Protein AF-B8IE48-F1 (afdb_monomer_lite)

Radius of gyration: 19.41 Å; chains: 1; bounding box: 23×64×46 Å

Structure (mmCIF, N/CA/C/O backbone):
data_AF-B8IE48-F1
#
_entry.id   AF-B8IE48-F1
#
loop_
_atom_site.group_PDB
_atom_site.id
_atom_site.type_symbol
_atom_site.label_atom_id
_atom_site.label_alt_id
_atom_site.label_comp_id
_atom_site.label_asym_id
_atom_site.label_entity_id
_atom_site.label_seq_id
_atom_site.pdbx_PDB_ins_code
_atom_site.Cartn_x
_atom_site.Cartn_y
_atom_site.Cartn_z
_atom_site.occupancy
_atom_site.B_iso_or_equiv
_atom_site.auth_seq_id
_atom_site.auth_comp_id
_atom_site.auth_asym_id
_atom_site.auth_atom_id
_atom_site.pdbx_PDB_model_num
ATOM 1 N N . MET A 1 1 ? -10.774 7.388 6.631 1.00 63.00 1 MET A N 1
ATOM 2 C CA . MET A 1 1 ? -10.259 6.139 6.026 1.00 63.00 1 MET A CA 1
ATOM 3 C C . MET A 1 1 ? -10.138 5.106 7.129 1.00 63.00 1 MET A C 1
ATOM 5 O O . MET A 1 1 ? -9.593 5.443 8.173 1.00 63.00 1 MET A O 1
ATOM 9 N N . THR A 1 2 ? -10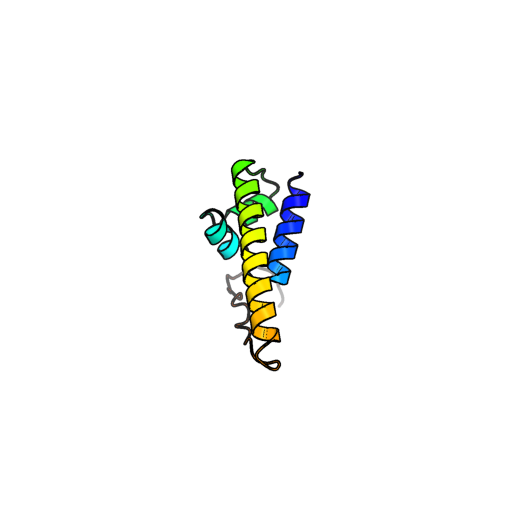.689 3.907 6.954 1.00 81.56 2 THR A N 1
ATOM 10 C CA . THR A 1 2 ? -10.595 2.852 7.974 1.00 81.56 2 THR A CA 1
ATOM 11 C C . THR A 1 2 ? -9.322 2.032 7.777 1.00 81.56 2 THR A C 1
ATOM 13 O O . THR A 1 2 ? -8.743 1.998 6.691 1.00 81.56 2 THR A O 1
ATOM 16 N N . HIS A 1 3 ? -8.882 1.352 8.832 1.00 80.38 3 HIS A N 1
ATOM 17 C CA . HIS A 1 3 ? -7.735 0.448 8.770 1.00 80.38 3 HIS A CA 1
ATOM 18 C C . HIS A 1 3 ? -7.913 -0.653 7.701 1.00 80.38 3 HIS A C 1
ATOM 20 O O . HIS A 1 3 ? -6.989 -0.934 6.939 1.00 80.38 3 HIS A O 1
ATOM 26 N N . ALA A 1 4 ? -9.112 -1.236 7.615 1.00 81.94 4 ALA A N 1
ATOM 27 C CA . ALA A 1 4 ? -9.429 -2.281 6.645 1.00 81.94 4 ALA A CA 1
ATOM 28 C C . ALA A 1 4 ? -9.339 -1.780 5.191 1.00 81.94 4 ALA A C 1
ATOM 30 O O . ALA A 1 4 ? -8.789 -2.477 4.342 1.00 81.94 4 ALA A O 1
ATOM 31 N N . ASP A 1 5 ? -9.797 -0.551 4.917 1.00 85.12 5 ASP A N 1
ATOM 32 C CA . ASP A 1 5 ? -9.664 0.074 3.592 1.00 85.12 5 ASP A CA 1
ATOM 33 C C . ASP A 1 5 ? -8.190 0.255 3.194 1.00 85.12 5 ASP A C 1
ATOM 35 O O . ASP A 1 5 ? -7.788 -0.034 2.064 1.00 85.12 5 ASP A O 1
ATOM 39 N N . LEU A 1 6 ? -7.351 0.675 4.148 1.00 84.00 6 LEU A N 1
ATOM 40 C CA . LEU A 1 6 ? -5.917 0.839 3.919 1.00 84.00 6 LEU A CA 1
ATOM 41 C C . LEU A 1 6 ? -5.237 -0.500 3.624 1.00 84.00 6 LEU A C 1
ATOM 43 O O . LEU A 1 6 ? -4.451 -0.581 2.680 1.00 84.00 6 LEU A O 1
ATOM 47 N N . LEU A 1 7 ? -5.561 -1.546 4.388 1.00 85.62 7 LEU A N 1
ATOM 48 C CA . LEU A 1 7 ? -5.022 -2.885 4.162 1.00 85.62 7 LEU A CA 1
ATOM 49 C C . LEU A 1 7 ? -5.411 -3.420 2.777 1.00 85.62 7 LEU A C 1
ATOM 51 O O . LEU A 1 7 ? -4.529 -3.849 2.037 1.00 85.62 7 LEU A O 1
ATOM 55 N N . ALA A 1 8 ? -6.683 -3.305 2.386 1.00 88.19 8 ALA A N 1
ATOM 56 C CA . ALA A 1 8 ? -7.161 -3.758 1.080 1.00 88.19 8 ALA A CA 1
ATOM 57 C C . ALA A 1 8 ? -6.448 -3.048 -0.087 1.00 88.19 8 ALA A C 1
ATOM 59 O O . ALA A 1 8 ? -6.081 -3.675 -1.084 1.00 88.19 8 ALA A O 1
ATOM 60 N N . ARG A 1 9 ? -6.192 -1.737 0.037 1.00 87.50 9 ARG A N 1
ATOM 61 C CA . ARG A 1 9 ? -5.436 -0.969 -0.971 1.00 87.50 9 ARG A CA 1
ATOM 62 C C . ARG A 1 9 ? -3.977 -1.405 -1.052 1.00 87.50 9 ARG A C 1
ATOM 64 O O . ARG A 1 9 ? -3.449 -1.509 -2.158 1.00 87.50 9 ARG A O 1
ATOM 71 N N . ILE A 1 10 ? -3.346 -1.673 0.092 1.00 85.75 10 ILE A N 1
ATOM 72 C CA . ILE A 1 10 ? -1.971 -2.178 0.144 1.00 85.75 10 ILE A CA 1
ATOM 73 C C . ILE A 1 10 ? -1.905 -3.568 -0.486 1.00 85.75 10 ILE A C 1
ATOM 75 O O . ILE A 1 10 ? -1.083 -3.772 -1.369 1.00 85.75 10 ILE A O 1
ATOM 79 N N . GLU A 1 11 ? -2.775 -4.506 -0.109 1.00 85.88 11 GLU A N 1
ATOM 80 C CA . GLU A 1 11 ? -2.771 -5.859 -0.684 1.00 85.88 11 GLU A CA 1
ATOM 81 C C . GLU A 1 11 ? -2.970 -5.828 -2.199 1.00 85.88 11 GLU A C 1
ATOM 83 O O . GLU A 1 11 ? -2.194 -6.440 -2.929 1.00 85.88 11 GLU A O 1
ATOM 88 N N . ARG A 1 12 ? -3.908 -5.013 -2.694 1.00 87.75 12 ARG A N 1
ATOM 89 C CA . ARG A 1 12 ? -4.098 -4.821 -4.136 1.00 87.75 12 ARG A CA 1
ATOM 90 C C . ARG A 1 12 ? -2.856 -4.247 -4.821 1.00 87.75 12 ARG A C 1
ATOM 92 O O . ARG A 1 12 ? -2.535 -4.655 -5.934 1.00 87.75 12 ARG A O 1
ATOM 99 N N . PHE A 1 13 ? -2.144 -3.324 -4.174 1.00 85.69 13 PHE A N 1
ATOM 100 C CA . PHE A 1 13 ? -0.873 -2.806 -4.681 1.00 85.69 13 PHE A CA 1
ATOM 101 C C . PHE A 1 13 ? 0.214 -3.888 -4.706 1.00 85.69 13 PHE A C 1
ATOM 103 O O . PHE A 1 13 ? 0.914 -4.013 -5.709 1.00 85.69 13 PHE A O 1
ATOM 110 N N . LEU A 1 14 ? 0.338 -4.699 -3.652 1.00 84.56 14 LEU A N 1
ATOM 111 C CA . LEU A 1 14 ? 1.319 -5.786 -3.585 1.00 84.56 14 LEU A CA 1
ATOM 112 C C . LEU A 1 14 ? 1.056 -6.834 -4.675 1.00 84.56 14 LEU A C 1
ATOM 114 O O . LEU A 1 14 ? 1.988 -7.183 -5.395 1.00 84.56 14 LEU A O 1
ATOM 118 N N . SER A 1 15 ? -0.202 -7.238 -4.887 1.00 84.12 15 SER A N 1
ATOM 119 C CA . SER A 1 15 ? -0.584 -8.161 -5.967 1.00 84.12 15 SER A CA 1
ATOM 120 C C . SER A 1 15 ? -0.283 -7.607 -7.359 1.00 84.12 15 SER A C 1
ATOM 122 O O . SER A 1 15 ? 0.084 -8.355 -8.255 1.00 84.12 15 SER A O 1
ATOM 124 N N . HIS A 1 16 ? -0.421 -6.296 -7.562 1.00 81.38 16 HIS A N 1
ATOM 125 C CA . HIS A 1 16 ? -0.136 -5.675 -8.858 1.00 81.38 16 HIS A CA 1
ATOM 126 C C . HIS A 1 16 ? 1.359 -5.451 -9.100 1.00 81.38 16 HIS A C 1
ATOM 128 O O . HIS A 1 16 ? 1.788 -5.239 -10.234 1.00 81.38 16 HIS A O 1
ATOM 134 N N . THR A 1 17 ? 2.151 -5.412 -8.027 1.00 77.31 17 THR A N 1
ATOM 135 C CA . THR A 1 17 ? 3.568 -5.061 -8.101 1.00 77.31 17 THR A CA 1
ATOM 136 C C . THR A 1 17 ? 4.526 -6.227 -7.932 1.00 77.31 17 THR A C 1
ATOM 138 O O . THR A 1 17 ? 5.716 -6.017 -8.186 1.00 77.31 17 THR A O 1
ATOM 141 N N . ASP A 1 18 ? 4.004 -7.398 -7.559 1.00 79.31 18 ASP A N 1
ATOM 142 C CA . ASP A 1 18 ? 4.755 -8.580 -7.128 1.00 79.31 18 ASP A CA 1
ATOM 143 C C . ASP A 1 18 ? 5.765 -8.238 -6.014 1.00 79.31 18 ASP A C 1
ATOM 145 O O . ASP A 1 18 ? 6.913 -8.667 -5.988 1.00 79.31 18 ASP A O 1
ATOM 149 N N . MET A 1 19 ? 5.363 -7.341 -5.104 1.00 80.12 19 MET A N 1
ATOM 150 C CA . MET A 1 19 ? 6.230 -6.822 -4.046 1.00 80.12 19 MET A CA 1
ATOM 151 C C . MET A 1 19 ? 5.887 -7.474 -2.707 1.00 80.12 19 MET A C 1
ATOM 153 O O . MET A 1 19 ? 4.726 -7.539 -2.312 1.00 80.12 19 MET A O 1
ATOM 157 N N . SER A 1 20 ? 6.897 -7.911 -1.951 1.00 81.88 20 SER A N 1
ATOM 158 C CA . SER A 1 20 ? 6.675 -8.449 -0.605 1.00 81.88 20 SER A CA 1
ATOM 159 C C . SER A 1 20 ? 6.290 -7.352 0.394 1.00 81.88 20 SER A C 1
ATOM 161 O O . SER A 1 20 ? 6.888 -6.274 0.422 1.00 81.88 20 SER A O 1
ATOM 163 N N . ALA A 1 21 ? 5.374 -7.667 1.313 1.00 78.31 21 ALA A N 1
ATOM 164 C CA . ALA A 1 21 ? 4.927 -6.766 2.381 1.00 78.31 21 ALA A CA 1
ATOM 165 C C . ALA A 1 21 ? 6.077 -6.191 3.239 1.00 78.31 21 ALA A C 1
ATOM 167 O O . ALA A 1 21 ? 6.064 -5.012 3.601 1.00 78.31 21 ALA A O 1
ATOM 168 N N . SER A 1 22 ? 7.094 -7.006 3.538 1.00 76.44 22 SER A N 1
ATOM 169 C CA . SER A 1 22 ? 8.278 -6.587 4.301 1.00 76.44 22 SER A CA 1
ATOM 170 C C . SER A 1 22 ? 9.120 -5.555 3.546 1.00 76.44 22 SER A C 1
ATOM 172 O O . SER A 1 22 ? 9.578 -4.578 4.139 1.00 76.44 22 SER A O 1
ATOM 174 N N . TYR A 1 23 ? 9.290 -5.755 2.235 1.00 79.75 23 TYR A N 1
ATOM 175 C CA . TYR A 1 23 ? 10.041 -4.846 1.369 1.00 79.75 23 TYR A CA 1
ATOM 176 C C . TYR A 1 23 ? 9.300 -3.520 1.197 1.00 79.75 23 TYR A C 1
ATOM 178 O O . TYR A 1 23 ? 9.894 -2.452 1.338 1.00 79.75 23 TYR A O 1
ATOM 186 N N . PHE A 1 24 ? 7.983 -3.588 1.000 1.00 82.44 24 PHE A N 1
ATOM 187 C CA . PHE A 1 24 ? 7.111 -2.421 0.938 1.00 82.44 24 PHE A CA 1
ATOM 188 C C . PHE A 1 24 ? 7.179 -1.577 2.219 1.00 82.44 24 PHE A C 1
ATOM 190 O O . PHE A 1 24 ? 7.409 -0.372 2.152 1.00 82.44 24 PHE A O 1
ATOM 197 N N . GLY A 1 25 ? 7.052 -2.200 3.397 1.00 82.94 25 GLY A N 1
ATOM 198 C CA . GLY A 1 25 ? 7.125 -1.488 4.678 1.00 82.94 25 GLY A CA 1
ATOM 199 C C . GLY A 1 25 ? 8.479 -0.810 4.916 1.00 82.94 25 GLY A C 1
ATOM 200 O O . GLY A 1 25 ? 8.534 0.322 5.403 1.00 82.94 25 GLY A O 1
ATOM 201 N N . HIS A 1 26 ? 9.576 -1.466 4.527 1.00 84.06 26 HIS A N 1
ATOM 202 C CA . HIS A 1 26 ? 10.916 -0.886 4.606 1.00 84.06 26 HIS A CA 1
ATOM 203 C C . HIS A 1 26 ? 11.101 0.287 3.628 1.00 84.06 26 HIS A C 1
ATOM 205 O O . HIS A 1 26 ? 11.574 1.344 4.029 1.00 84.06 26 HIS A O 1
ATOM 211 N N . ARG A 1 27 ? 10.662 0.150 2.372 1.00 80.12 27 ARG A N 1
ATOM 212 C CA . ARG A 1 27 ? 10.758 1.209 1.352 1.00 80.12 27 ARG A CA 1
ATOM 213 C C . ARG A 1 27 ? 9.881 2.426 1.640 1.00 80.12 27 ARG A C 1
ATOM 215 O O . ARG A 1 27 ? 10.311 3.544 1.384 1.00 80.12 27 ARG A O 1
ATOM 222 N N . ALA A 1 28 ? 8.664 2.218 2.138 1.00 82.62 28 ALA A N 1
ATOM 223 C CA . ALA A 1 28 ? 7.709 3.302 2.338 1.00 82.62 28 ALA A CA 1
ATOM 224 C C . ALA A 1 28 ? 7.989 4.107 3.614 1.00 82.62 28 ALA A C 1
ATOM 226 O O . ALA A 1 28 ? 7.872 5.331 3.612 1.00 82.62 28 ALA A O 1
ATOM 227 N N . VAL A 1 29 ? 8.323 3.425 4.718 1.00 82.75 29 VAL A N 1
ATOM 228 C CA . VAL A 1 29 ? 8.446 4.064 6.043 1.00 82.75 29 VAL A CA 1
ATOM 229 C C . VAL A 1 29 ? 9.635 3.575 6.874 1.00 82.75 29 VAL A C 1
ATOM 231 O O . VAL A 1 29 ? 9.761 3.962 8.032 1.00 82.75 29 VAL A O 1
ATOM 234 N N . GLY A 1 30 ? 10.487 2.699 6.336 1.00 80.12 30 GLY A N 1
ATOM 235 C CA . GLY A 1 30 ? 11.613 2.119 7.075 1.00 80.12 30 GLY A CA 1
ATOM 236 C C . GLY A 1 30 ? 11.229 1.018 8.069 1.00 80.12 30 GLY A C 1
ATOM 237 O O . GLY A 1 30 ? 12.071 0.602 8.859 1.00 80.12 30 GLY A O 1
ATOM 238 N N . ASN A 1 31 ? 9.986 0.514 8.056 1.00 77.69 31 ASN A N 1
ATOM 239 C CA . ASN A 1 31 ? 9.507 -0.472 9.030 1.00 77.69 31 ASN A CA 1
ATOM 240 C C . ASN A 1 31 ? 8.892 -1.711 8.367 1.00 77.69 31 ASN A C 1
ATOM 242 O O . ASN A 1 31 ? 7.726 -1.727 7.972 1.00 77.69 31 ASN A O 1
ATOM 246 N N . SER A 1 32 ? 9.654 -2.802 8.335 1.00 76.50 32 SER A N 1
ATOM 247 C CA . SER A 1 32 ? 9.254 -4.082 7.735 1.00 76.50 32 SER A CA 1
ATOM 248 C C . SER A 1 32 ? 8.121 -4.792 8.495 1.00 76.50 32 SER A C 1
ATOM 250 O O . SER A 1 32 ? 7.442 -5.648 7.937 1.00 76.50 32 SER A O 1
ATOM 252 N N . LYS A 1 33 ? 7.879 -4.442 9.769 1.00 77.06 33 LYS A N 1
ATOM 253 C CA . LYS A 1 33 ? 6.822 -5.039 10.612 1.00 77.06 33 LYS A CA 1
ATOM 254 C C . LYS A 1 33 ? 5.489 -4.292 10.514 1.00 77.06 33 LYS A C 1
ATOM 256 O O . LYS A 1 33 ? 4.522 -4.690 11.162 1.00 77.06 33 LYS A O 1
ATOM 261 N N . LEU A 1 34 ? 5.424 -3.206 9.743 1.00 78.81 34 LEU A N 1
ATOM 262 C CA . LEU A 1 34 ? 4.237 -2.358 9.658 1.00 78.81 34 LEU A CA 1
ATOM 263 C C . LEU A 1 34 ? 3.030 -3.108 9.089 1.00 78.81 34 LEU A C 1
ATOM 265 O O . LEU A 1 34 ? 1.976 -3.132 9.714 1.00 78.81 34 LEU A O 1
ATOM 269 N N . VAL A 1 35 ? 3.203 -3.776 7.948 1.00 76.19 35 VAL A N 1
ATOM 270 C CA . VAL A 1 35 ? 2.115 -4.508 7.280 1.00 76.19 35 VAL A CA 1
ATOM 271 C C . VAL A 1 35 ? 1.628 -5.677 8.140 1.00 76.19 35 VAL A C 1
ATOM 273 O O . VAL A 1 35 ? 0.430 -5.925 8.222 1.00 76.19 35 VAL A O 1
ATOM 276 N N . LYS A 1 36 ? 2.539 -6.347 8.862 1.00 78.44 36 LYS A N 1
ATOM 277 C CA . LYS A 1 36 ? 2.179 -7.395 9.830 1.00 78.44 36 LYS A CA 1
ATOM 278 C C . LYS A 1 36 ? 1.318 -6.836 10.966 1.00 78.44 36 LYS A C 1
ATOM 280 O O . LYS A 1 36 ? 0.335 -7.461 11.342 1.00 78.44 36 LYS A O 1
ATOM 285 N N . ARG A 1 37 ? 1.655 -5.649 11.483 1.00 78.69 37 ARG A N 1
ATOM 286 C CA . ARG A 1 37 ? 0.847 -4.968 12.506 1.00 78.69 37 ARG A CA 1
ATOM 287 C C . ARG A 1 37 ? -0.523 -4.547 11.975 1.00 78.69 37 ARG A C 1
ATOM 289 O O . ARG A 1 37 ? -1.499 -4.786 12.677 1.00 78.69 37 ARG A O 1
ATOM 296 N N . LEU A 1 38 ? -0.601 -4.022 10.748 1.00 81.25 38 LEU A N 1
ATOM 297 C CA . LEU A 1 38 ? -1.889 -3.782 10.090 1.00 81.25 38 LEU A CA 1
ATOM 298 C C . LEU A 1 38 ? -2.704 -5.082 9.995 1.00 81.25 38 LEU A C 1
ATOM 300 O O . LEU A 1 38 ? -3.835 -5.136 10.448 1.00 81.25 38 LEU A O 1
ATOM 304 N N . ARG A 1 39 ? -2.129 -6.188 9.511 1.00 78.06 39 ARG A N 1
ATOM 305 C CA . ARG A 1 39 ? -2.859 -7.470 9.427 1.00 78.06 39 ARG A CA 1
ATOM 306 C C . ARG A 1 39 ? -3.427 -7.959 10.762 1.00 78.06 39 ARG A C 1
ATOM 308 O O . ARG A 1 39 ? -4.462 -8.608 10.770 1.00 78.06 39 ARG A O 1
ATOM 315 N N . MET A 1 40 ? -2.781 -7.630 11.878 1.00 79.25 40 MET A N 1
ATOM 316 C CA . MET A 1 40 ? -3.269 -7.954 13.225 1.00 79.25 40 MET A CA 1
ATOM 317 C C . MET A 1 40 ? -4.358 -6.992 13.735 1.00 79.25 40 MET A C 1
ATOM 319 O O . MET A 1 40 ? -4.747 -7.081 14.894 1.00 79.25 40 MET A O 1
ATOM 323 N N . GLY A 1 41 ? -4.821 -6.045 12.915 1.00 76.88 41 GLY A N 1
ATOM 324 C CA . GLY A 1 41 ? -5.828 -5.055 13.292 1.00 76.88 41 GLY A CA 1
ATOM 325 C C . GLY A 1 41 ? -5.285 -3.895 14.127 1.00 76.88 41 GLY A C 1
ATOM 326 O O . GLY A 1 41 ? -6.069 -3.172 14.737 1.00 76.88 41 GLY A O 1
ATOM 327 N N . ARG A 1 42 ? -3.958 -3.689 14.183 1.00 78.44 42 ARG A N 1
ATOM 328 C CA . ARG A 1 42 ? -3.394 -2.530 14.890 1.00 78.44 42 ARG A CA 1
ATOM 329 C C . ARG A 1 42 ? -3.530 -1.264 14.056 1.00 78.44 42 ARG A C 1
ATOM 331 O O . ARG A 1 42 ? -3.139 -1.219 12.890 1.00 78.44 42 ARG A O 1
ATOM 338 N N . THR A 1 43 ? -3.992 -0.207 14.709 1.00 74.62 43 THR A N 1
ATOM 339 C CA . THR A 1 43 ? -4.072 1.134 14.138 1.00 74.62 43 THR A CA 1
ATOM 340 C C . THR A 1 43 ? -2.672 1.692 13.882 1.00 74.62 43 THR A C 1
ATOM 342 O O . THR A 1 43 ? -1.758 1.520 14.692 1.00 74.62 43 THR A O 1
ATOM 345 N N . VAL A 1 44 ? -2.504 2.363 12.745 1.00 78.56 44 VAL A N 1
ATOM 346 C CA . VAL A 1 44 ? -1.297 3.129 12.420 1.00 78.56 44 VAL A CA 1
ATOM 347 C C . VAL A 1 44 ? -1.577 4.614 12.541 1.00 78.56 44 VAL A C 1
ATOM 349 O O . VAL A 1 44 ? -2.707 5.063 12.360 1.00 78.56 44 VAL A O 1
ATOM 352 N N . GLU A 1 45 ? -0.531 5.375 12.834 1.00 83.75 45 GLU A N 1
ATOM 353 C CA . GLU A 1 45 ? -0.612 6.828 12.886 1.00 83.75 45 GLU A CA 1
ATOM 354 C C . GLU A 1 45 ? -0.970 7.407 11.508 1.00 83.75 45 GLU A C 1
ATOM 356 O O . GLU A 1 45 ? -0.534 6.887 10.474 1.00 83.75 45 GLU A O 1
ATOM 361 N N . ILE A 1 46 ? -1.730 8.505 11.488 1.00 83.69 46 ILE A N 1
ATOM 362 C CA . ILE A 1 46 ? -2.173 9.168 10.250 1.00 83.69 46 ILE A CA 1
ATOM 363 C C . ILE A 1 46 ? -0.972 9.534 9.367 1.00 83.69 46 ILE A C 1
ATOM 365 O O . ILE A 1 46 ? -0.967 9.211 8.180 1.00 83.69 46 ILE A O 1
ATOM 369 N N . ALA A 1 47 ? 0.101 10.072 9.956 1.00 84.88 47 ALA A N 1
ATOM 370 C CA . ALA A 1 47 ? 1.329 10.406 9.233 1.00 84.88 47 ALA A CA 1
ATOM 371 C C . ALA A 1 47 ? 1.971 9.183 8.548 1.00 84.88 47 ALA A C 1
ATOM 373 O O . ALA A 1 47 ? 2.578 9.286 7.480 1.00 84.88 47 ALA A O 1
ATOM 374 N N . THR A 1 48 ? 1.825 7.995 9.142 1.00 85.88 48 THR A N 1
ATOM 375 C CA . THR A 1 48 ? 2.303 6.741 8.548 1.00 85.88 48 THR A CA 1
ATOM 376 C C . THR A 1 48 ? 1.414 6.321 7.380 1.00 85.88 48 THR A C 1
ATOM 378 O O . THR A 1 48 ? 1.931 5.952 6.326 1.00 85.88 48 THR A O 1
ATOM 381 N N . ALA A 1 49 ? 0.091 6.418 7.529 1.00 85.69 49 ALA A N 1
ATOM 382 C CA . ALA A 1 49 ? -0.853 6.132 6.450 1.00 85.69 49 ALA A CA 1
ATOM 383 C C . ALA A 1 49 ? -0.619 7.039 5.229 1.00 85.69 49 ALA A C 1
ATOM 385 O O . ALA A 1 49 ? -0.587 6.555 4.095 1.00 85.69 49 ALA A O 1
ATOM 386 N N . GLU A 1 50 ? -0.365 8.330 5.448 1.00 88.12 50 GLU A N 1
ATOM 387 C CA . GLU A 1 50 ? -0.044 9.275 4.375 1.00 88.12 50 GLU A CA 1
ATOM 388 C C . GLU A 1 50 ? 1.251 8.922 3.639 1.00 88.12 50 GLU A C 1
ATOM 390 O O . GLU A 1 50 ? 1.287 8.961 2.406 1.00 88.12 50 GLU A O 1
ATOM 395 N N . LYS A 1 51 ? 2.307 8.518 4.360 1.00 87.69 51 LYS A N 1
ATOM 396 C CA . LYS A 1 51 ? 3.560 8.056 3.737 1.00 87.69 51 LYS A CA 1
ATOM 397 C C . LYS A 1 51 ? 3.337 6.828 2.854 1.00 87.69 51 LYS A C 1
ATOM 399 O O . LYS A 1 51 ? 3.848 6.791 1.737 1.00 87.69 51 LYS A O 1
ATOM 404 N N . LEU A 1 52 ? 2.538 5.860 3.311 1.00 86.25 52 LEU A N 1
ATOM 405 C CA . LEU A 1 52 ? 2.197 4.669 2.522 1.00 86.25 52 LEU A CA 1
ATOM 406 C C . LEU A 1 52 ? 1.442 5.041 1.243 1.00 86.25 52 LEU A C 1
ATOM 408 O O . LEU A 1 52 ? 1.774 4.558 0.162 1.00 86.25 52 LEU A O 1
ATOM 412 N N . LEU A 1 53 ? 0.450 5.928 1.352 1.00 87.50 53 LEU A N 1
ATOM 413 C CA . LEU A 1 53 ? -0.325 6.409 0.208 1.00 87.50 53 LEU A CA 1
ATOM 414 C C . LEU A 1 53 ? 0.552 7.165 -0.797 1.00 87.50 53 LEU A C 1
ATOM 416 O O . LEU A 1 53 ? 0.464 6.904 -1.998 1.00 87.50 53 LEU A O 1
ATOM 420 N N . ARG A 1 54 ? 1.426 8.063 -0.323 1.00 89.25 54 ARG A N 1
ATOM 421 C CA . ARG A 1 54 ? 2.386 8.780 -1.176 1.00 89.25 54 ARG A CA 1
ATOM 422 C C . ARG A 1 54 ? 3.340 7.828 -1.883 1.00 89.25 54 ARG A C 1
ATOM 424 O O . ARG A 1 54 ? 3.561 7.983 -3.081 1.00 89.25 54 ARG A O 1
ATOM 431 N N . PHE A 1 55 ? 3.857 6.829 -1.172 1.00 87.62 55 PHE A N 1
ATOM 432 C CA . PHE A 1 55 ? 4.742 5.826 -1.752 1.00 87.62 55 PHE A CA 1
ATOM 433 C C . PHE A 1 55 ? 4.043 5.022 -2.858 1.00 87.62 55 PHE A C 1
ATOM 435 O O . PHE A 1 55 ? 4.582 4.908 -3.957 1.00 87.62 55 PHE A O 1
ATOM 442 N N . MET A 1 56 ? 2.816 4.542 -2.619 1.00 86.75 56 MET A N 1
ATOM 443 C CA . MET A 1 56 ? 2.037 3.825 -3.639 1.00 86.75 56 MET A CA 1
ATOM 444 C C . MET A 1 56 ? 1.795 4.681 -4.888 1.00 86.75 56 MET A C 1
ATOM 446 O O . MET A 1 56 ? 1.959 4.193 -6.005 1.00 86.75 56 MET A O 1
ATOM 450 N N . GLN A 1 57 ? 1.440 5.960 -4.721 1.00 88.62 57 GLN A N 1
ATOM 451 C CA . GLN A 1 57 ? 1.244 6.865 -5.857 1.00 88.62 57 GLN A CA 1
ATOM 452 C C . GLN A 1 57 ? 2.538 7.113 -6.639 1.00 88.62 57 GLN A C 1
ATOM 454 O O . GLN A 1 57 ? 2.523 7.059 -7.870 1.00 88.62 57 GLN A O 1
ATOM 459 N N . ALA A 1 58 ? 3.656 7.341 -5.945 1.00 87.62 58 ALA A N 1
ATOM 460 C CA . ALA A 1 58 ? 4.955 7.541 -6.578 1.00 87.62 58 ALA A CA 1
ATOM 461 C C . ALA A 1 58 ? 5.387 6.304 -7.384 1.00 87.62 58 ALA A C 1
ATOM 463 O O . ALA A 1 58 ? 5.735 6.422 -8.559 1.00 87.62 58 ALA A O 1
ATOM 464 N N . GLU A 1 59 ? 5.278 5.108 -6.800 1.00 85.44 59 GLU A N 1
ATOM 465 C CA . GLU A 1 59 ? 5.607 3.851 -7.480 1.00 85.44 59 GLU A CA 1
ATOM 466 C C . GLU A 1 59 ? 4.705 3.591 -8.692 1.00 85.44 59 GLU A C 1
ATOM 468 O O . GLU A 1 59 ? 5.193 3.206 -9.758 1.00 85.44 59 GLU A O 1
ATOM 473 N N . MET A 1 60 ? 3.396 3.843 -8.576 1.00 81.69 60 MET A N 1
ATOM 474 C CA . MET A 1 60 ? 2.486 3.722 -9.718 1.00 81.69 60 MET A CA 1
ATOM 475 C C . MET A 1 60 ? 2.841 4.708 -10.836 1.00 81.69 60 MET A C 1
ATOM 477 O O . MET A 1 60 ? 2.797 4.335 -12.009 1.00 81.69 60 MET A O 1
ATOM 481 N N . ALA A 1 61 ? 3.233 5.942 -10.511 1.00 83.62 61 ALA A N 1
ATOM 482 C CA . ALA A 1 61 ? 3.645 6.932 -11.503 1.00 83.62 61 ALA A CA 1
ATOM 483 C C . ALA A 1 61 ? 4.934 6.516 -12.235 1.00 83.62 61 ALA A C 1
ATOM 485 O O . ALA A 1 61 ? 4.994 6.584 -13.469 1.00 83.62 61 ALA A O 1
ATOM 486 N N . VAL A 1 62 ? 5.936 6.020 -11.501 1.00 80.56 62 VAL A N 1
ATOM 487 C CA . VAL A 1 62 ? 7.204 5.513 -12.059 1.00 80.56 62 VAL A CA 1
ATOM 488 C C . VAL A 1 62 ? 6.968 4.276 -12.926 1.00 80.56 62 VAL A C 1
ATOM 490 O O . VAL A 1 62 ? 7.473 4.183 -14.046 1.00 80.56 62 VAL A O 1
ATOM 493 N N . ARG A 1 63 ? 6.146 3.329 -12.466 1.00 74.75 63 ARG A N 1
ATOM 494 C CA . ARG A 1 63 ? 5.813 2.127 -13.241 1.00 74.75 63 ARG A CA 1
ATOM 495 C C . ARG A 1 63 ? 4.976 2.448 -14.471 1.00 74.75 63 ARG A C 1
ATOM 497 O O . ARG A 1 63 ? 5.256 1.894 -15.525 1.00 74.75 63 ARG A O 1
ATOM 504 N N . LYS A 1 64 ? 4.017 3.377 -14.398 1.00 75.25 64 LYS A N 1
ATOM 505 C CA . LYS A 1 64 ? 3.225 3.821 -15.560 1.00 75.25 64 LYS A CA 1
ATOM 506 C C . LYS A 1 64 ? 4.102 4.490 -16.615 1.00 75.25 64 LYS A C 1
ATOM 508 O O . LYS A 1 64 ? 3.921 4.251 -17.806 1.00 75.25 64 LYS A O 1
ATOM 513 N N . SER A 1 65 ? 5.069 5.304 -16.198 1.00 74.75 65 SER A N 1
ATOM 514 C CA . SER A 1 65 ? 6.027 5.929 -17.116 1.00 74.75 65 SER A CA 1
ATOM 515 C C . SER A 1 65 ? 7.018 4.911 -17.698 1.00 74.75 65 SER A C 1
ATOM 517 O O . SER A 1 65 ? 7.273 4.946 -18.903 1.00 74.75 65 SER A O 1
ATOM 519 N N . LYS A 1 66 ? 7.487 3.932 -16.909 1.00 65.62 66 LYS A N 1
ATOM 520 C CA . LYS A 1 66 ? 8.299 2.806 -17.404 1.00 65.62 66 LYS A CA 1
ATOM 521 C C . LYS A 1 66 ? 7.517 1.905 -18.362 1.00 65.62 66 LYS A C 1
ATOM 523 O O . LYS A 1 66 ? 8.030 1.607 -19.430 1.00 65.62 66 LYS A O 1
ATOM 528 N N . ALA A 1 67 ? 6.279 1.538 -18.040 1.00 68.94 67 ALA A N 1
ATOM 529 C CA . ALA A 1 67 ? 5.394 0.753 -18.899 1.00 68.94 67 ALA A CA 1
ATOM 530 C C . ALA A 1 67 ? 5.126 1.484 -20.214 1.00 68.94 67 ALA A C 1
ATOM 532 O O . ALA A 1 67 ? 5.317 0.908 -21.273 1.00 68.94 67 ALA A O 1
ATOM 533 N N . ARG A 1 68 ? 4.810 2.786 -20.176 1.00 66.31 68 ARG A N 1
ATOM 534 C CA . ARG A 1 68 ? 4.692 3.615 -21.388 1.00 66.31 68 ARG A CA 1
ATOM 535 C C . ARG A 1 68 ? 5.975 3.646 -22.214 1.00 66.31 68 ARG A C 1
ATOM 537 O O . ARG A 1 68 ? 5.909 3.693 -23.434 1.00 66.31 68 ARG A O 1
ATOM 544 N N . ARG A 1 69 ? 7.143 3.636 -21.571 1.00 64.75 69 ARG A N 1
ATOM 545 C CA . ARG A 1 69 ? 8.438 3.601 -22.259 1.00 64.75 69 ARG A CA 1
ATOM 546 C C . ARG A 1 69 ? 8.756 2.217 -22.839 1.00 64.75 69 ARG A C 1
ATOM 548 O O . ARG A 1 69 ? 9.316 2.158 -23.927 1.00 64.75 69 ARG A O 1
ATOM 555 N N . LEU A 1 70 ? 8.396 1.139 -22.144 1.00 64.50 70 LEU A N 1
ATOM 556 C CA . LEU A 1 70 ? 8.587 -0.249 -22.582 1.00 64.50 70 LEU A CA 1
ATOM 557 C C . LEU A 1 70 ? 7.608 -0.630 -23.699 1.00 64.50 70 LEU A C 1
ATOM 559 O O . LEU A 1 70 ? 8.044 -1.159 -24.712 1.00 64.50 70 LEU A O 1
ATOM 563 N N . LEU A 1 71 ? 6.335 -0.239 -23.587 1.00 61.66 71 LEU A N 1
ATOM 564 C CA . LEU A 1 71 ? 5.315 -0.382 -24.637 1.00 61.66 71 LEU A CA 1
ATOM 565 C C . LEU A 1 71 ? 5.686 0.373 -25.921 1.00 61.66 71 LEU A C 1
ATOM 567 O O . LEU A 1 71 ? 5.244 0.009 -27.001 1.00 61.66 71 LEU A O 1
ATOM 571 N N . ARG A 1 72 ? 6.518 1.417 -25.825 1.00 60.09 72 AR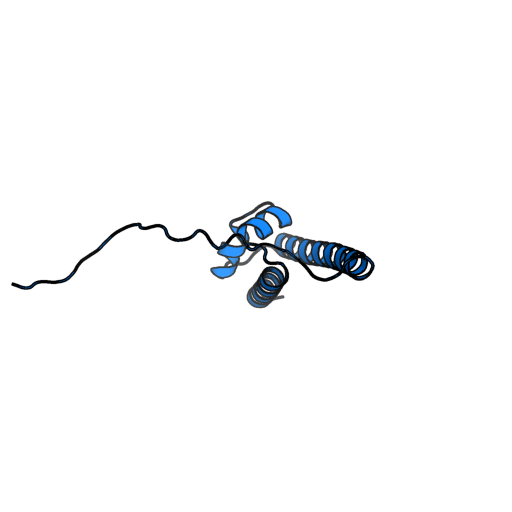G A N 1
ATOM 572 C CA . ARG A 1 72 ? 7.069 2.113 -26.996 1.00 60.09 72 ARG A CA 1
ATOM 573 C C . ARG A 1 72 ? 8.327 1.449 -27.572 1.00 60.09 72 ARG A C 1
ATOM 575 O O . ARG A 1 72 ? 8.817 1.948 -28.580 1.00 60.09 72 ARG A O 1
ATOM 582 N N . ARG A 1 73 ? 8.908 0.413 -26.940 1.00 53.72 73 ARG A N 1
ATOM 583 C CA . ARG A 1 73 ? 10.265 -0.060 -27.285 1.00 53.72 73 ARG A CA 1
ATOM 584 C C . ARG A 1 73 ? 10.558 -1.570 -27.201 1.00 53.72 73 ARG A C 1
ATOM 586 O O . ARG A 1 73 ? 11.670 -1.923 -27.573 1.00 53.72 73 ARG A O 1
ATOM 593 N N . ALA A 1 74 ? 9.669 -2.475 -26.785 1.00 47.50 74 ALA A N 1
ATOM 594 C CA . ALA A 1 74 ? 10.002 -3.908 -26.864 1.00 47.50 74 ALA A CA 1
ATOM 595 C C . ALA A 1 74 ? 8.790 -4.855 -26.939 1.00 47.50 74 ALA A C 1
ATOM 597 O O . ALA A 1 74 ? 7.780 -4.577 -26.288 1.00 47.50 74 ALA A O 1
ATOM 598 N N . PRO A 1 75 ? 8.914 -5.974 -27.689 1.00 50.75 75 PRO A N 1
ATOM 599 C CA . PRO A 1 75 ? 7.999 -7.105 -27.621 1.00 50.75 75 PRO A CA 1
ATOM 600 C C . PRO A 1 75 ? 8.166 -7.874 -26.300 1.00 50.75 75 PRO A C 1
ATOM 602 O O 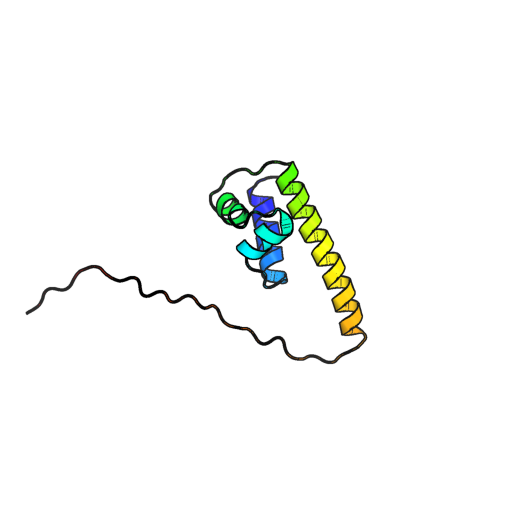. PRO A 1 75 ? 9.208 -7.823 -25.647 1.00 50.75 75 PRO A O 1
ATOM 605 N N . GLU A 1 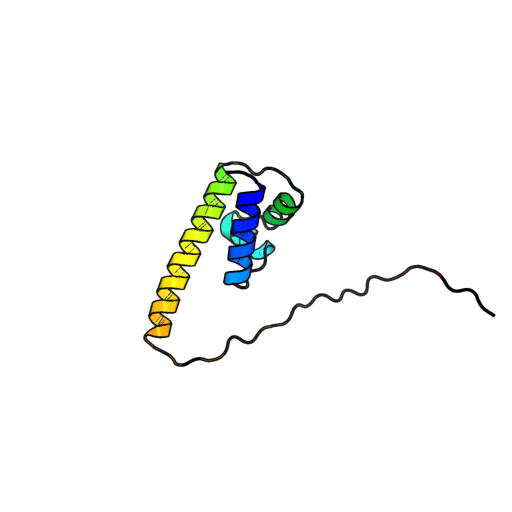76 ? 7.083 -8.548 -25.931 1.00 51.97 76 GLU A N 1
ATOM 606 C CA . GLU A 1 76 ? 6.860 -9.369 -24.740 1.00 51.97 76 GLU A CA 1
ATOM 607 C C . GLU A 1 76 ? 8.032 -10.312 -24.416 1.00 51.97 76 GLU A C 1
ATOM 609 O O . GLU A 1 76 ? 8.459 -11.088 -25.269 1.00 51.97 76 GLU A O 1
ATOM 614 N N . GLY A 1 77 ? 8.524 -10.304 -23.170 1.00 44.69 77 GLY A N 1
ATOM 615 C CA . GLY A 1 77 ? 9.419 -11.370 -22.720 1.00 44.69 77 GLY A CA 1
ATOM 616 C C . GLY A 1 77 ? 10.251 -11.099 -21.469 1.00 44.69 77 GLY A C 1
ATOM 617 O O . GLY A 1 77 ? 11.078 -10.195 -21.432 1.00 44.69 77 GLY A O 1
ATOM 618 N N . VAL A 1 78 ? 10.113 -12.033 -20.526 1.00 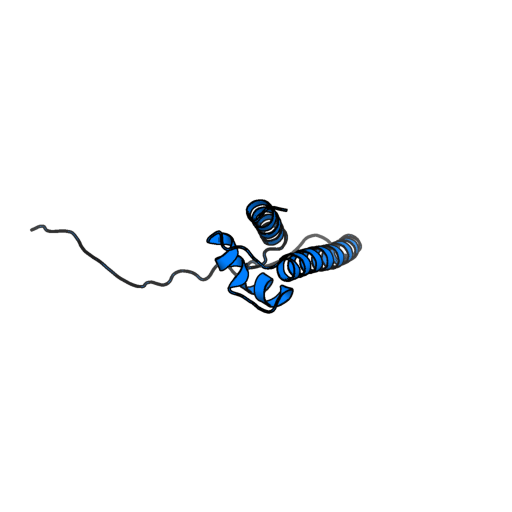42.78 78 VAL A N 1
ATOM 619 C CA . VAL A 1 78 ? 11.066 -12.423 -19.474 1.00 42.78 78 VAL A CA 1
ATOM 620 C C . VAL A 1 78 ? 11.097 -11.544 -18.220 1.00 42.78 78 VAL A C 1
ATOM 622 O O . VAL A 1 78 ? 11.933 -10.660 -18.046 1.00 42.78 78 VAL A O 1
ATOM 625 N N . PHE A 1 79 ? 10.232 -11.889 -17.265 1.00 39.34 79 PHE A N 1
ATOM 626 C CA . PHE A 1 79 ? 10.574 -11.737 -15.853 1.00 39.34 79 PHE A CA 1
ATOM 627 C C . PHE A 1 79 ? 10.489 -13.109 -15.186 1.00 39.34 79 PHE A C 1
ATOM 629 O O . PHE A 1 79 ? 9.414 -13.618 -14.879 1.00 39.34 79 PHE A O 1
ATOM 636 N N . GLU A 1 80 ? 11.659 -13.729 -15.067 1.00 40.12 80 GLU A N 1
ATOM 637 C CA . GLU A 1 80 ? 11.883 -15.014 -14.423 1.00 40.12 80 GLU A CA 1
ATOM 638 C C . GLU A 1 80 ? 11.534 -14.910 -12.933 1.00 40.12 80 GLU A C 1
ATOM 640 O O . GLU A 1 80 ? 12.152 -14.166 -12.167 1.00 40.12 80 GLU A O 1
ATOM 645 N N . GLN A 1 81 ? 10.489 -15.637 -12.545 1.00 41.97 81 GLN A N 1
ATOM 646 C CA . GLN A 1 81 ? 10.055 -15.783 -11.166 1.00 41.97 81 GLN A CA 1
ATOM 647 C C . GLN A 1 81 ? 11.075 -16.616 -10.384 1.00 41.97 81 GLN A C 1
ATOM 649 O O . GLN A 1 81 ? 11.158 -17.832 -10.550 1.00 41.97 81 GLN A O 1
ATOM 654 N N . ARG A 1 82 ? 11.817 -15.986 -9.467 1.00 38.66 82 ARG A N 1
ATOM 655 C CA . ARG A 1 82 ? 12.451 -16.728 -8.368 1.00 38.66 82 ARG A CA 1
ATOM 656 C C . ARG A 1 82 ? 11.341 -17.113 -7.393 1.00 38.66 82 ARG A C 1
ATOM 658 O O . ARG A 1 82 ? 10.828 -16.257 -6.678 1.00 38.66 82 ARG A O 1
ATOM 665 N N . GLY A 1 83 ? 10.954 -18.387 -7.439 1.00 39.91 83 GLY A N 1
ATOM 666 C CA . GLY A 1 83 ? 9.877 -18.965 -6.639 1.00 39.91 83 GLY A CA 1
ATOM 667 C C . GLY A 1 83 ? 10.027 -18.750 -5.124 1.00 39.91 83 GLY A C 1
ATOM 668 O O . GLY A 1 83 ? 11.115 -18.424 -4.634 1.00 39.91 83 GLY A O 1
ATOM 669 N N . PRO A 1 84 ? 8.936 -18.922 -4.357 1.00 44.06 84 PRO A N 1
ATOM 670 C CA . PRO A 1 84 ? 8.947 -18.711 -2.920 1.00 44.06 84 PRO A CA 1
ATOM 671 C C . PRO A 1 84 ? 9.768 -19.800 -2.221 1.00 44.06 84 PRO A C 1
ATOM 673 O O . PRO A 1 84 ? 9.378 -20.960 -2.149 1.00 44.06 84 PRO A O 1
ATOM 676 N N . MET A 1 85 ? 10.904 -19.399 -1.654 1.00 34.34 85 MET A N 1
ATOM 677 C CA . MET A 1 85 ? 11.666 -20.186 -0.690 1.00 34.34 85 MET A CA 1
ATOM 678 C C . MET A 1 85 ? 10.941 -20.112 0.663 1.00 34.34 85 MET A C 1
ATOM 680 O O . MET A 1 85 ? 11.168 -19.208 1.465 1.00 34.34 85 MET A O 1
ATOM 684 N N . THR A 1 86 ? 9.988 -21.008 0.902 1.00 50.97 86 THR A N 1
ATOM 685 C CA . THR A 1 86 ? 9.451 -21.283 2.243 1.00 50.97 86 THR A CA 1
ATOM 686 C C . THR A 1 86 ? 9.051 -22.745 2.309 1.00 50.97 86 THR A C 1
ATOM 688 O O . THR A 1 86 ? 7.896 -23.098 2.132 1.00 50.97 86 THR A O 1
ATOM 691 N N . GLU A 1 87 ? 10.036 -23.585 2.602 1.00 35.81 87 GLU A N 1
ATOM 692 C CA . GLU A 1 87 ? 9.825 -24.810 3.363 1.00 35.81 87 GLU A CA 1
ATOM 693 C C . GLU A 1 87 ? 10.920 -24.847 4.429 1.00 35.81 87 GLU A C 1
ATOM 695 O O . GLU A 1 87 ? 12.093 -25.090 4.153 1.00 35.81 87 GLU A O 1
ATOM 700 N N . ALA A 1 88 ? 10.543 -24.480 5.651 1.00 43.50 88 ALA A N 1
ATOM 701 C CA . ALA A 1 88 ? 11.332 -24.747 6.840 1.00 43.50 88 ALA A CA 1
ATOM 702 C C . ALA A 1 88 ? 10.799 -26.054 7.443 1.00 43.50 88 ALA A C 1
ATOM 704 O O . ALA A 1 88 ? 9.645 -26.057 7.874 1.00 43.50 88 ALA A O 1
ATOM 705 N N . PRO A 1 89 ? 11.577 -27.147 7.525 1.00 45.59 89 PRO A N 1
ATOM 706 C CA . PRO A 1 89 ? 11.182 -28.284 8.339 1.00 45.59 89 PRO A CA 1
ATOM 707 C C . PRO A 1 89 ? 11.599 -28.007 9.791 1.00 45.59 89 PRO A C 1
ATOM 709 O O . PRO A 1 89 ? 12.696 -28.349 10.223 1.00 45.59 89 PRO A O 1
ATOM 712 N N . GLY A 1 90 ? 10.731 -27.324 10.539 1.00 41.38 90 GLY A N 1
ATOM 713 C CA . GLY A 1 90 ? 10.755 -27.316 12.004 1.00 41.38 90 GLY A CA 1
ATOM 714 C C . GLY A 1 90 ? 9.795 -28.390 12.507 1.00 41.38 90 GLY A C 1
ATOM 715 O O . GLY A 1 90 ? 8.603 -28.303 12.235 1.00 41.38 90 GLY A O 1
ATOM 716 N N . GLY A 1 91 ? 10.336 -29.428 13.143 1.00 42.81 91 GLY A N 1
ATOM 717 C CA . GLY A 1 91 ? 9.664 -30.707 13.374 1.00 42.81 91 GLY A CA 1
ATOM 718 C C . GLY A 1 91 ? 8.527 -30.757 14.401 1.00 42.81 91 GLY A C 1
ATOM 719 O O . GLY A 1 91 ? 8.362 -29.850 15.209 1.00 42.81 91 GLY A O 1
ATOM 720 N N . SER A 1 92 ? 7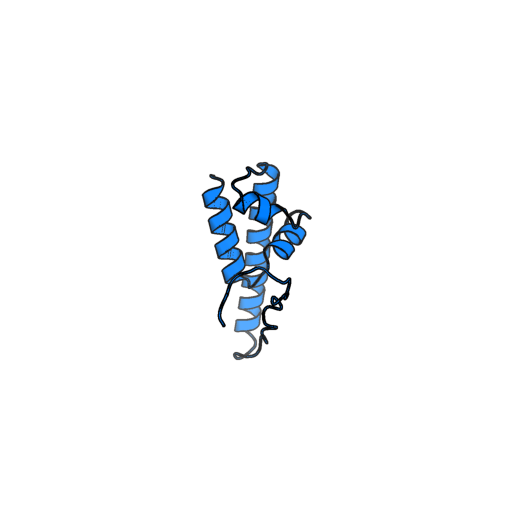.852 -31.917 14.339 1.00 47.59 92 SER A N 1
ATOM 721 C CA . SER A 1 92 ? 7.147 -32.695 15.381 1.00 47.59 92 SER A CA 1
ATOM 722 C C . SER A 1 92 ? 6.039 -31.993 16.187 1.00 47.59 92 SER A C 1
ATOM 724 O O . SER A 1 92 ? 6.265 -30.912 16.724 1.00 47.59 92 SER A O 1
ATOM 726 N N . PRO A 1 93 ? 4.860 -32.631 16.378 1.00 52.75 93 PRO A N 1
ATOM 727 C CA . PRO A 1 93 ? 4.817 -33.829 17.229 1.00 52.75 93 PRO A CA 1
ATOM 728 C C . PRO A 1 93 ? 3.731 -34.889 16.903 1.00 52.75 93 PRO A C 1
ATOM 730 O O . PRO A 1 93 ? 2.745 -34.616 16.234 1.00 52.75 93 PRO A O 1
ATOM 733 N N . GLU A 1 94 ? 3.948 -36.074 17.486 1.00 49.91 94 GLU A N 1
ATOM 734 C CA . GLU A 1 94 ? 2.954 -37.005 18.053 1.00 49.91 94 GLU A CA 1
ATOM 735 C C . GLU A 1 94 ? 1.916 -37.732 17.162 1.00 49.91 94 GLU A C 1
ATOM 737 O O . GLU A 1 94 ? 1.185 -37.135 16.381 1.00 49.91 94 GLU A O 1
ATOM 742 N N . GLN A 1 95 ? 1.778 -39.032 17.476 1.00 47.78 95 GLN A N 1
ATOM 743 C CA . GLN A 1 95 ? 0.592 -39.911 17.418 1.00 47.78 95 GLN A CA 1
ATOM 744 C C . GLN A 1 95 ? 0.646 -41.085 16.423 1.00 47.78 95 GLN A C 1
ATOM 746 O O . GLN A 1 95 ? 0.678 -40.909 15.210 1.00 47.78 95 GLN A O 1
ATOM 751 N N . GLY A 1 96 ? 0.588 -42.306 16.975 1.00 42.22 96 GLY A N 1
ATOM 752 C CA . GLY A 1 96 ? 0.339 -43.540 16.223 1.00 42.22 96 GLY A CA 1
ATOM 753 C C . GLY A 1 96 ? 0.865 -44.806 16.900 1.00 42.22 96 GLY A C 1
ATOM 754 O O . GLY A 1 96 ? 1.926 -45.302 16.543 1.00 42.22 96 GLY A O 1
ATOM 755 N N . ALA A 1 97 ? 0.116 -45.319 17.875 1.00 51.06 97 ALA A N 1
ATOM 756 C CA . ALA A 1 97 ? 0.254 -46.668 18.419 1.00 51.06 97 ALA A CA 1
ATOM 757 C C . ALA A 1 97 ? -0.152 -47.743 17.391 1.00 51.06 97 ALA A C 1
ATOM 759 O O . ALA A 1 97 ? -1.116 -47.511 16.667 1.00 51.06 97 ALA A O 1
ATOM 760 N N . THR A 1 98 ? 0.532 -48.900 17.419 1.00 49.91 98 THR A N 1
ATOM 761 C CA . THR A 1 98 ? 0.243 -50.237 16.823 1.00 49.91 98 THR A CA 1
ATOM 762 C C . THR A 1 98 ? 1.546 -50.790 16.213 1.00 49.91 98 THR A C 1
ATOM 764 O O . THR A 1 98 ? 2.202 -50.071 15.471 1.00 49.91 98 THR A O 1
ATOM 767 N N . ALA A 1 99 ? 2.061 -51.986 16.510 1.00 52.97 99 ALA A N 1
ATOM 768 C CA . ALA A 1 99 ? 1.569 -53.189 17.181 1.00 52.97 99 ALA A CA 1
ATOM 769 C C . ALA A 1 99 ? 2.696 -53.831 18.017 1.00 52.97 99 ALA A C 1
ATOM 771 O O . ALA A 1 99 ? 3.878 -53.528 17.733 1.00 52.97 99 ALA A O 1
#

Sequence (99 aa):
MTHADLLARIERFLSHTDMSASYFGHRAVGNSKLVKRLRMGRTVEIATAEKLLRFMQAEMAVRKSKARRLLRRAPEGVFEQRGPMTEAPGGSPEQGATA

Foldseek 3Di:
DALVVLLVVVVVLCVVPVDDQQRLCCVQPNGSCVSVCSVVVHDDDPVSSVSSVVVSVVVVVVVVVVVVVDVVPDDDDDDDDPDDPDDDCPDDDDDDDDD

Organism: Methylobacterium nodulans (strain LMG 21967 / CNCM I-2342 / ORS 2060) (NCBI:txid460265)

Secondary structure (DSSP, 8-state):
--HHHHHHHHHHHHHHHT--HHHHHHHHHS-TTHHHHHHTT----HHHHHHHHHHHHHHHHHHHHHHHHHHTT--S-----------------------

pLDDT: mean 70.67, std 16.81, range [34.34, 89.25]